Protein AF-A0A6V6ZR05-F1 (afdb_monomer)

Mean predicted aligned error: 8.23 Å

Sequence (113 aa):
MAAANGDANAFAALLERHYDRIFRLAFRLLGRADQAEDLTQDICLALPAKITDGVRFSYAIAGFGQLLRGGAYLGGWTFDDAIRLANTARGEDPFGYRAEAVTLMRLAQSLGR

Radius of gyration: 18.84 Å; Cα contacts (8 Å, |Δi|>4): 72; chains: 1; bounding box: 44×26×50 Å

Solvent-accessible surface area (backbone atoms only — not comparable to full-atom values): 6453 Å² total; per-residue (Å²): 141,81,83,84,69,70,57,62,65,64,49,48,55,52,46,60,72,44,45,67,56,46,32,54,50,35,30,70,75,63,77,35,69,70,64,9,50,56,53,34,52,54,46,67,65,51,49,60,57,55,52,50,21,53,51,44,26,51,50,19,52,55,51,45,59,37,50,79,69,71,36,88,86,46,88,82,69,46,67,67,55,27,46,49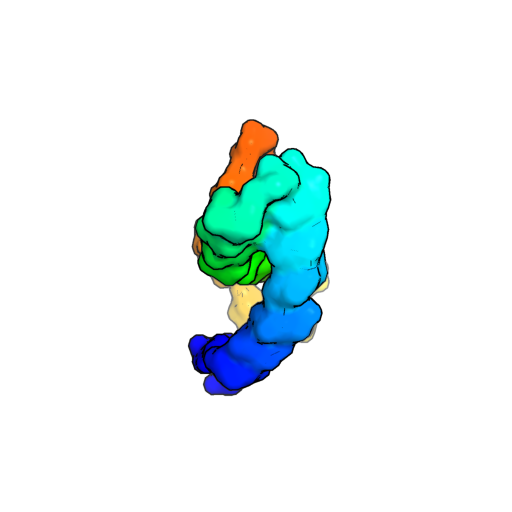,42,29,65,78,17,43,75,88,52,96,82,42,60,56,62,48,51,48,50,51,52,52,53,52,52,64,74,74,109

Foldseek 3Di:
DPPPPPPVVVLVVVLVVCLVVQLVVLCVVPVDNVRSNVVSVVCSVPVVLLVVLVVLLVVLVVQLVCVVVVNPPPPPDDLVNSLVSLVVSVPDDPPCVSVVVSVVSVVVVVVVD

Structure (mmCIF, N/CA/C/O backbone):
data_AF-A0A6V6ZR05-F1
#
_entry.id   AF-A0A6V6ZR05-F1
#
loop_
_atom_site.group_PDB
_atom_site.id
_atom_site.type_symbol
_atom_site.label_atom_id
_atom_site.label_alt_id
_atom_site.label_comp_id
_atom_site.label_asym_id
_atom_site.label_entity_id
_atom_site.label_seq_id
_atom_site.pdbx_PDB_ins_code
_atom_site.Cartn_x
_atom_site.Cartn_y
_atom_site.Cartn_z
_atom_site.occupancy
_atom_site.B_iso_or_equiv
_atom_site.auth_seq_id
_atom_site.auth_comp_id
_atom_site.auth_asym_id
_atom_site.auth_atom_id
_atom_site.pdbx_PDB_model_num
ATOM 1 N N . MET A 1 1 ? -15.320 -14.052 -1.709 1.00 34.12 1 MET A N 1
ATOM 2 C CA . MET A 1 1 ? -13.943 -14.549 -1.481 1.00 34.12 1 MET A CA 1
ATOM 3 C C . MET A 1 1 ? -13.235 -14.817 -2.823 1.00 34.12 1 MET A C 1
ATOM 5 O O . MET A 1 1 ? -12.683 -15.884 -3.019 1.00 34.12 1 MET A O 1
ATOM 9 N N . ALA A 1 2 ? -13.259 -13.858 -3.765 1.00 31.20 2 ALA A N 1
ATOM 10 C CA . ALA A 1 2 ? -12.773 -14.055 -5.146 1.00 31.20 2 ALA A CA 1
ATOM 11 C C . ALA A 1 2 ? -11.586 -13.146 -5.539 1.00 31.20 2 ALA A C 1
ATOM 13 O O . ALA A 1 2 ? -11.139 -13.175 -6.676 1.00 31.20 2 ALA A O 1
ATOM 14 N N . ALA A 1 3 ? -11.044 -12.361 -4.603 1.00 37.06 3 ALA A N 1
ATOM 15 C CA . ALA A 1 3 ? -9.901 -11.473 -4.850 1.00 37.06 3 ALA A CA 1
ATOM 16 C C . ALA A 1 3 ? -8.549 -12.061 -4.391 1.00 37.06 3 ALA A C 1
ATOM 18 O O . ALA A 1 3 ? -7.523 -11.402 -4.508 1.00 37.06 3 ALA A O 1
ATOM 19 N N . ALA A 1 4 ? -8.534 -13.285 -3.849 1.00 42.34 4 ALA A N 1
ATOM 20 C CA . ALA A 1 4 ? -7.337 -13.878 -3.247 1.00 42.34 4 ALA A CA 1
ATOM 21 C C . ALA A 1 4 ? -6.389 -14.555 -4.256 1.00 42.34 4 ALA A C 1
ATOM 23 O O . ALA A 1 4 ? -5.240 -14.800 -3.914 1.00 42.34 4 ALA A O 1
ATOM 24 N N . ASN A 1 5 ? -6.841 -14.832 -5.485 1.00 46.22 5 ASN A N 1
ATOM 25 C CA . ASN A 1 5 ? -6.131 -15.732 -6.402 1.00 46.22 5 ASN A CA 1
ATOM 26 C C . ASN A 1 5 ? -5.404 -15.070 -7.575 1.00 46.22 5 ASN A C 1
ATOM 28 O O . ASN A 1 5 ? -5.020 -15.808 -8.470 1.00 46.22 5 ASN A O 1
ATOM 32 N N . GLY A 1 6 ? -5.206 -13.741 -7.567 1.00 55.88 6 GLY A N 1
ATOM 33 C CA . GLY A 1 6 ? -4.285 -13.038 -8.476 1.00 55.88 6 GLY A CA 1
ATOM 34 C C . GLY A 1 6 ? -4.175 -13.687 -9.855 1.00 55.88 6 GLY A C 1
ATOM 35 O O . GLY A 1 6 ? -3.202 -14.386 -10.106 1.00 55.88 6 GLY A O 1
ATOM 36 N N . ASP A 1 7 ? -5.215 -13.532 -10.678 1.00 67.75 7 ASP A N 1
ATOM 37 C CA . ASP A 1 7 ? -5.385 -14.233 -11.954 1.00 67.75 7 ASP A CA 1
ATOM 38 C C . ASP A 1 7 ? -4.107 -14.152 -12.804 1.00 67.75 7 ASP A C 1
ATOM 40 O O . ASP A 1 7 ? -3.813 -13.132 -13.432 1.00 67.75 7 ASP A O 1
ATOM 44 N N . ALA A 1 8 ? -3.316 -15.228 -12.762 1.00 65.31 8 ALA A N 1
ATOM 45 C CA . ALA A 1 8 ? -1.984 -15.273 -13.348 1.00 65.31 8 ALA A CA 1
ATOM 46 C C . ALA A 1 8 ? -2.037 -15.054 -14.864 1.00 65.31 8 ALA A C 1
ATOM 48 O O . ALA A 1 8 ? -1.113 -14.476 -15.426 1.00 65.31 8 ALA A O 1
ATOM 49 N N . ASN A 1 9 ? -3.147 -15.431 -15.508 1.00 70.50 9 ASN A N 1
ATOM 50 C CA . ASN A 1 9 ? -3.364 -15.221 -16.936 1.00 70.50 9 ASN A CA 1
ATOM 51 C C . ASN A 1 9 ? -3.681 -13.755 -17.247 1.00 70.50 9 ASN A C 1
ATOM 53 O O . ASN A 1 9 ? -3.127 -13.192 -18.189 1.00 70.50 9 ASN A O 1
ATOM 57 N N . ALA A 1 10 ? -4.529 -13.107 -16.442 1.00 72.06 10 ALA A N 1
ATOM 58 C CA . ALA A 1 10 ? -4.804 -11.677 -16.595 1.00 72.06 10 ALA A CA 1
ATOM 59 C C . ALA A 1 10 ? -3.549 -10.832 -16.324 1.00 72.06 10 ALA A C 1
ATOM 61 O O . ALA A 1 10 ? -3.294 -9.836 -17.003 1.00 72.06 10 ALA A O 1
ATOM 62 N N . PHE A 1 11 ? -2.747 -11.252 -15.347 1.00 70.00 11 PHE A N 1
ATOM 63 C CA . PHE A 1 11 ? -1.477 -10.626 -15.024 1.00 70.00 11 PHE A CA 1
ATOM 64 C C . PHE A 1 11 ? -0.422 -10.842 -16.118 1.00 70.00 11 PHE A C 1
ATOM 66 O O . PHE A 1 11 ? 0.216 -9.872 -16.521 1.00 70.00 11 PHE A O 1
ATOM 73 N N . ALA A 1 12 ? -0.294 -12.060 -16.657 1.00 75.06 12 ALA A N 1
ATOM 74 C CA . ALA A 1 12 ? 0.573 -12.360 -17.797 1.00 75.06 12 ALA A CA 1
ATOM 75 C C . ALA A 1 12 ? 0.186 -11.529 -19.028 1.00 75.06 12 ALA A C 1
ATOM 77 O O . ALA A 1 12 ? 1.041 -10.862 -19.599 1.00 75.06 12 ALA A O 1
ATOM 78 N N . ALA A 1 13 ? -1.106 -11.448 -19.360 1.00 79.44 13 ALA A N 1
ATOM 79 C CA . ALA A 1 13 ? -1.591 -10.619 -20.463 1.00 79.44 13 ALA A CA 1
ATOM 80 C C . ALA A 1 13 ? -1.298 -9.120 -20.252 1.00 79.44 13 ALA A C 1
ATOM 82 O O . ALA A 1 13 ? -0.986 -8.390 -21.198 1.00 79.44 13 ALA A O 1
ATOM 83 N N . LEU A 1 14 ? -1.380 -8.633 -19.006 1.00 78.06 14 LEU A N 1
ATOM 84 C CA . LEU A 1 14 ? -0.990 -7.264 -18.674 1.00 78.06 14 LEU A CA 1
ATOM 85 C C . LEU A 1 14 ? 0.522 -7.069 -18.846 1.00 78.06 14 LEU A C 1
ATOM 87 O O . LEU A 1 14 ? 0.932 -6.066 -19.430 1.00 78.06 14 LEU A O 1
ATOM 91 N N . LEU A 1 15 ? 1.335 -8.005 -18.354 1.00 76.06 15 LEU A N 1
ATOM 92 C CA . LEU A 1 15 ? 2.792 -7.976 -18.463 1.00 76.06 15 LEU A CA 1
ATOM 93 C C . LEU A 1 15 ? 3.241 -7.994 -19.921 1.00 76.06 15 LEU A C 1
ATOM 95 O O . LEU A 1 15 ? 3.961 -7.086 -20.320 1.00 76.06 15 LEU A O 1
ATOM 99 N N . GLU A 1 16 ? 2.743 -8.930 -20.729 1.00 81.00 16 GLU A N 1
ATOM 100 C CA . GLU A 1 16 ? 3.020 -9.027 -22.168 1.00 81.00 16 GLU A CA 1
ATOM 101 C C . GLU A 1 16 ? 2.703 -7.713 -22.889 1.00 81.00 16 GLU A C 1
ATOM 103 O O . GLU A 1 16 ? 3.524 -7.191 -23.642 1.00 81.00 16 GLU A O 1
ATOM 108 N N . ARG A 1 17 ? 1.557 -7.086 -22.582 1.00 83.75 17 ARG A N 1
ATOM 109 C CA . ARG A 1 17 ? 1.170 -5.804 -23.196 1.00 83.75 17 ARG A CA 1
ATOM 110 C C . ARG A 1 17 ? 2.136 -4.657 -22.879 1.00 83.75 17 ARG A C 1
ATOM 112 O O . ARG A 1 17 ? 2.217 -3.692 -23.646 1.00 83.75 17 ARG A O 1
ATOM 119 N N . HIS A 1 18 ? 2.810 -4.705 -21.731 1.00 85.44 18 HIS A N 1
ATOM 120 C CA . HIS A 1 18 ? 3.730 -3.652 -21.294 1.00 85.44 18 HIS A CA 1
ATOM 121 C C . HIS A 1 18 ? 5.201 -4.001 -21.546 1.00 85.44 18 HIS A C 1
ATOM 123 O O . HIS A 1 18 ? 6.002 -3.073 -21.667 1.00 85.44 18 HIS A O 1
ATOM 129 N N . TYR A 1 19 ? 5.535 -5.282 -21.716 1.00 87.81 19 TYR A N 1
ATOM 130 C CA . TYR A 1 19 ? 6.888 -5.784 -21.941 1.00 87.81 19 TYR A CA 1
ATOM 131 C C . TYR A 1 19 ? 7.557 -5.074 -23.123 1.00 87.81 19 TYR A C 1
ATOM 133 O O . TYR A 1 19 ? 8.576 -4.412 -22.948 1.00 87.81 19 TYR A O 1
ATOM 141 N N . ASP A 1 20 ? 6.909 -5.048 -24.292 1.00 87.25 20 ASP A N 1
ATOM 142 C CA . ASP A 1 20 ? 7.441 -4.396 -25.501 1.00 87.25 20 ASP A CA 1
ATOM 143 C C . ASP A 1 20 ? 7.695 -2.893 -25.340 1.00 87.25 20 ASP A C 1
ATOM 145 O O . ASP A 1 20 ? 8.510 -2.294 -26.051 1.00 87.25 20 ASP A O 1
ATOM 149 N N . ARG A 1 21 ? 6.938 -2.222 -24.467 1.00 89.88 21 ARG A N 1
ATOM 150 C CA . ARG A 1 21 ? 7.126 -0.789 -24.203 1.00 89.88 21 ARG A CA 1
ATOM 151 C C . ARG A 1 21 ? 8.291 -0.565 -23.249 1.00 89.88 21 ARG A C 1
ATOM 153 O O . ARG A 1 21 ? 9.064 0.364 -23.477 1.00 89.88 21 ARG A O 1
ATOM 160 N N . ILE A 1 22 ? 8.416 -1.412 -22.228 1.00 89.62 22 ILE A N 1
ATOM 161 C CA . ILE A 1 22 ? 9.517 -1.372 -21.264 1.00 89.62 22 ILE A CA 1
ATOM 162 C C . ILE A 1 22 ? 10.828 -1.715 -21.976 1.00 89.62 22 ILE A C 1
ATOM 164 O O . ILE A 1 22 ? 11.761 -0.922 -21.900 1.00 89.62 22 ILE A O 1
ATOM 168 N N . PHE A 1 23 ? 10.856 -2.780 -22.779 1.00 89.75 23 PHE A N 1
ATOM 169 C CA . PHE A 1 23 ? 12.021 -3.164 -23.574 1.00 89.75 23 PHE A CA 1
ATOM 170 C C . PHE A 1 23 ? 12.466 -2.060 -24.528 1.00 89.75 23 PHE A C 1
ATOM 172 O O . PHE A 1 23 ? 13.634 -1.684 -24.544 1.00 89.75 23 PHE A O 1
ATOM 179 N N . ARG A 1 24 ? 11.543 -1.451 -25.286 1.00 91.56 2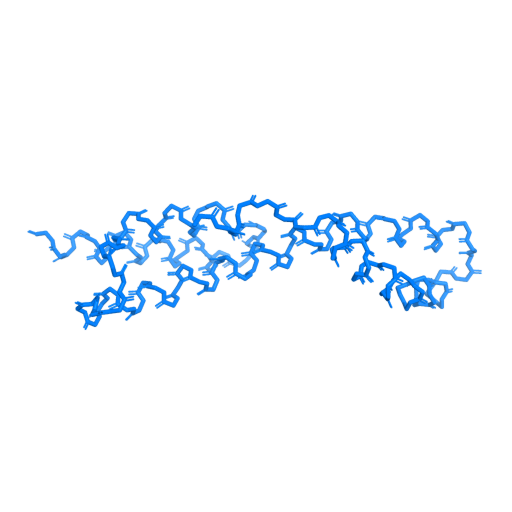4 ARG A N 1
ATOM 180 C CA . ARG A 1 24 ? 11.897 -0.332 -26.178 1.00 91.56 24 ARG A CA 1
ATOM 181 C C . ARG A 1 24 ? 12.450 0.877 -25.429 1.00 91.56 24 ARG A C 1
ATOM 183 O O . ARG A 1 24 ? 13.296 1.587 -25.971 1.00 91.56 24 ARG A O 1
ATOM 190 N N . LEU A 1 25 ? 11.966 1.141 -24.217 1.00 91.62 25 LEU A N 1
ATOM 191 C CA . LEU A 1 25 ? 12.504 2.201 -23.371 1.00 91.62 25 LEU A CA 1
ATOM 192 C C . LEU A 1 25 ? 13.902 1.838 -22.854 1.00 91.62 25 LEU A C 1
ATOM 194 O O . LEU A 1 25 ? 14.813 2.649 -22.993 1.00 91.62 25 LEU A O 1
ATOM 198 N N . ALA A 1 26 ? 14.082 0.626 -22.328 1.00 90.62 26 ALA A N 1
ATOM 199 C CA . ALA A 1 26 ? 15.364 0.116 -21.847 1.00 90.62 26 ALA A CA 1
ATOM 200 C C . ALA A 1 26 ? 16.417 0.100 -22.966 1.00 90.62 26 ALA A C 1
ATOM 202 O O . ALA A 1 26 ? 17.522 0.605 -22.785 1.00 90.62 26 ALA A O 1
ATOM 203 N N . PHE A 1 27 ? 16.046 -0.357 -24.163 1.00 92.56 27 PHE A N 1
ATOM 204 C CA . PHE A 1 27 ? 16.911 -0.364 -25.341 1.00 92.56 27 PHE A CA 1
ATOM 205 C C . PHE A 1 27 ? 17.310 1.046 -25.775 1.00 92.56 27 PHE A C 1
ATOM 207 O O . PHE A 1 27 ? 18.471 1.285 -26.098 1.00 92.56 27 PHE A O 1
ATOM 214 N N . ARG A 1 28 ? 16.382 2.012 -25.721 1.00 94.38 28 ARG A N 1
ATOM 215 C CA . ARG A 1 28 ? 16.697 3.421 -26.003 1.00 94.38 28 ARG A CA 1
ATOM 216 C C . ARG A 1 28 ? 17.698 4.005 -25.002 1.00 94.38 28 ARG A C 1
ATOM 218 O O . ARG A 1 28 ? 18.487 4.860 -25.387 1.00 94.38 28 ARG A O 1
ATOM 225 N N . LEU A 1 29 ? 17.644 3.583 -23.739 1.00 91.44 29 LEU A N 1
ATOM 226 C CA . LEU A 1 29 ? 18.517 4.089 -22.678 1.00 91.44 29 LEU A CA 1
ATOM 227 C C . LEU A 1 29 ? 19.903 3.429 -22.681 1.00 91.44 29 LEU A C 1
ATOM 229 O O . LEU A 1 29 ? 20.889 4.105 -22.408 1.00 91.44 29 LEU A O 1
ATOM 233 N N . LEU A 1 30 ? 19.977 2.130 -22.980 1.00 91.75 30 LEU A N 1
ATOM 234 C CA . LEU A 1 30 ? 21.199 1.330 -22.837 1.00 91.75 30 LEU A CA 1
ATOM 235 C C . LEU A 1 30 ? 21.940 1.102 -24.162 1.00 91.75 30 LEU A C 1
ATOM 237 O O . LEU A 1 30 ? 23.141 0.849 -24.156 1.00 91.75 30 LEU A O 1
ATOM 241 N N . GLY A 1 31 ? 21.244 1.158 -25.303 1.00 88.69 31 GLY A N 1
ATOM 242 C CA . GLY A 1 31 ? 21.821 0.942 -26.639 1.00 88.69 31 GLY A CA 1
ATOM 243 C C . GLY A 1 31 ? 22.309 -0.488 -26.916 1.00 88.69 31 GLY A C 1
ATOM 244 O O . GLY A 1 31 ? 22.831 -0.760 -27.995 1.00 88.69 31 GLY A O 1
ATOM 245 N N . ARG A 1 32 ? 22.138 -1.403 -25.956 1.00 93.06 32 ARG A N 1
ATOM 246 C CA . ARG A 1 32 ? 22.572 -2.803 -25.985 1.00 93.06 32 ARG A CA 1
ATOM 247 C C . ARG A 1 32 ? 21.384 -3.721 -25.722 1.00 93.06 32 ARG A C 1
ATOM 249 O O . ARG A 1 32 ? 20.667 -3.527 -24.744 1.00 93.06 32 ARG A O 1
ATOM 256 N N . ALA A 1 33 ? 21.168 -4.694 -26.606 1.00 88.75 33 ALA A N 1
ATOM 257 C CA . ALA A 1 33 ? 20.000 -5.573 -26.545 1.00 88.75 33 ALA A CA 1
ATOM 258 C C . ALA A 1 33 ? 20.022 -6.491 -25.313 1.00 88.75 33 ALA A C 1
ATOM 260 O O . ALA A 1 33 ? 19.008 -6.597 -24.634 1.00 88.75 33 ALA A O 1
ATOM 261 N N . ASP A 1 34 ? 21.187 -7.056 -24.987 1.00 91.69 34 ASP A N 1
ATOM 262 C CA . ASP A 1 34 ? 21.406 -7.916 -23.819 1.00 91.69 34 ASP A CA 1
ATOM 263 C C . ASP A 1 34 ? 21.070 -7.189 -22.508 1.00 91.69 34 ASP A C 1
ATOM 265 O O . ASP A 1 34 ? 20.266 -7.660 -21.712 1.00 91.69 34 ASP A O 1
ATOM 269 N N . GLN A 1 35 ? 21.590 -5.972 -22.326 1.00 89.12 35 GLN A N 1
ATOM 270 C CA . GLN A 1 35 ? 21.331 -5.198 -21.107 1.00 89.12 35 GLN A CA 1
ATOM 271 C C . GLN A 1 35 ? 19.882 -4.698 -21.007 1.00 89.12 35 GLN A C 1
ATOM 273 O O . GLN A 1 35 ? 19.344 -4.550 -19.909 1.00 89.12 35 GLN A O 1
ATOM 278 N N . ALA A 1 36 ? 19.248 -4.394 -22.143 1.00 90.75 36 ALA A N 1
ATOM 279 C CA . ALA A 1 36 ? 17.854 -3.966 -22.177 1.00 90.75 36 ALA A CA 1
ATOM 280 C C . ALA A 1 36 ? 16.889 -5.097 -21.818 1.00 90.75 36 ALA A C 1
ATOM 282 O O . ALA A 1 36 ? 15.862 -4.838 -21.187 1.00 90.75 36 ALA A O 1
ATOM 283 N N . GLU A 1 37 ? 17.213 -6.328 -22.209 1.00 90.38 37 GLU A N 1
ATOM 284 C CA . GLU A 1 37 ? 16.434 -7.511 -21.866 1.00 90.38 37 GLU A CA 1
ATOM 285 C C . GLU A 1 37 ? 16.505 -7.800 -20.364 1.00 90.38 37 GLU A C 1
ATOM 287 O O . GLU A 1 37 ? 15.454 -7.849 -19.722 1.00 90.38 37 GLU A O 1
ATOM 292 N N . ASP A 1 38 ? 17.713 -7.849 -19.793 1.00 91.88 38 ASP A N 1
ATOM 293 C CA . ASP A 1 38 ? 17.924 -8.050 -18.352 1.00 91.88 38 ASP A CA 1
ATOM 294 C C . ASP A 1 38 ? 17.160 -7.003 -17.523 1.00 91.88 38 ASP A C 1
ATOM 296 O O . ASP A 1 38 ? 16.358 -7.340 -16.649 1.00 91.88 38 ASP A O 1
ATOM 300 N N . LEU A 1 39 ? 17.309 -5.715 -17.861 1.00 90.00 39 LEU A N 1
ATOM 301 C CA . LEU A 1 39 ? 16.608 -4.637 -17.159 1.00 90.00 39 LEU A CA 1
ATOM 302 C C . LEU A 1 39 ? 15.080 -4.747 -17.2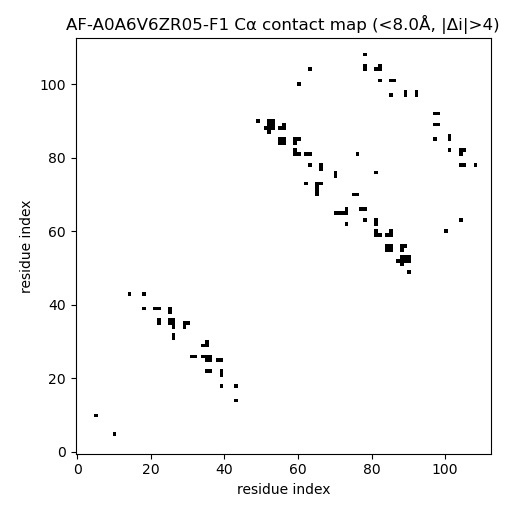91 1.00 90.00 39 LEU A C 1
ATOM 304 O O . LEU A 1 39 ? 14.344 -4.432 -16.355 1.00 90.00 39 LEU A O 1
ATOM 308 N N . THR A 1 40 ? 14.579 -5.167 -18.454 1.00 90.31 40 THR A N 1
ATOM 309 C CA . THR A 1 40 ? 13.135 -5.336 -18.665 1.00 90.31 40 THR A CA 1
ATOM 310 C C . THR A 1 40 ? 12.584 -6.441 -17.776 1.00 90.31 40 THR A C 1
ATOM 312 O O . THR A 1 40 ? 11.531 -6.253 -17.166 1.00 90.31 40 THR A O 1
ATOM 315 N N . GLN A 1 41 ? 13.300 -7.560 -17.659 1.00 89.06 41 GLN A N 1
ATOM 316 C CA . GLN A 1 41 ? 12.912 -8.661 -16.782 1.00 89.06 41 GLN A CA 1
ATOM 317 C C . GLN A 1 41 ? 12.883 -8.216 -15.314 1.00 89.06 41 GLN A C 1
ATOM 319 O O . GLN A 1 41 ? 11.862 -8.403 -14.651 1.00 89.06 41 GLN A O 1
ATOM 324 N N . ASP A 1 42 ? 13.924 -7.528 -14.839 1.00 90.31 42 ASP A N 1
ATOM 325 C CA . ASP A 1 42 ? 13.980 -6.996 -13.471 1.00 90.31 42 ASP A CA 1
ATOM 326 C C . ASP A 1 42 ? 12.811 -6.049 -13.164 1.00 90.31 42 ASP A C 1
ATOM 328 O O . ASP A 1 42 ? 12.147 -6.159 -12.126 1.00 90.31 42 ASP A O 1
ATOM 332 N N . ILE A 1 43 ? 12.503 -5.136 -14.091 1.00 87.69 43 ILE A N 1
ATOM 333 C CA . ILE A 1 43 ? 11.361 -4.223 -13.960 1.00 87.69 43 ILE A CA 1
ATOM 334 C C . ILE A 1 43 ? 10.048 -5.012 -13.916 1.00 87.69 43 ILE A C 1
ATOM 336 O O . ILE A 1 43 ? 9.205 -4.746 -13.058 1.00 87.69 43 ILE A O 1
ATOM 340 N N . CYS A 1 44 ? 9.861 -5.984 -14.809 1.00 85.62 44 CYS A N 1
ATOM 341 C CA . CYS A 1 44 ? 8.664 -6.819 -14.862 1.00 85.62 44 CYS A CA 1
ATOM 342 C C . CYS A 1 44 ? 8.467 -7.664 -13.594 1.00 85.62 44 CYS A C 1
ATOM 344 O O . CYS A 1 44 ? 7.323 -7.914 -13.218 1.00 85.62 44 CYS A O 1
ATOM 346 N N . LEU A 1 45 ? 9.546 -8.050 -12.908 1.00 85.62 45 LEU A N 1
ATOM 347 C CA . LEU A 1 45 ? 9.493 -8.773 -11.635 1.00 85.62 45 LEU A CA 1
ATOM 348 C C . LEU A 1 45 ? 9.171 -7.850 -10.448 1.00 85.62 45 LEU A C 1
ATOM 350 O O . LEU A 1 45 ? 8.354 -8.199 -9.595 1.00 85.62 45 LEU A O 1
ATOM 354 N N . ALA A 1 46 ? 9.779 -6.663 -10.383 1.00 84.94 46 ALA A N 1
ATOM 355 C CA . ALA A 1 46 ? 9.682 -5.786 -9.212 1.00 84.94 46 ALA A CA 1
ATOM 356 C C . ALA A 1 46 ? 8.479 -4.824 -9.237 1.00 84.94 46 ALA A C 1
ATOM 358 O O . ALA A 1 46 ? 7.874 -4.530 -8.199 1.00 84.94 46 ALA A O 1
ATOM 359 N N . LEU A 1 47 ? 8.126 -4.300 -10.414 1.00 82.88 47 LEU A N 1
ATOM 360 C CA . LEU A 1 47 ? 7.095 -3.270 -10.572 1.00 82.88 47 LEU A CA 1
ATOM 361 C C . LEU A 1 47 ? 5.692 -3.708 -10.096 1.00 82.88 47 LEU A C 1
ATOM 363 O O . LEU A 1 47 ? 5.030 -2.917 -9.420 1.00 82.88 47 LEU A O 1
ATOM 367 N N . PRO A 1 48 ? 5.222 -4.938 -10.374 1.00 82.12 48 PRO A N 1
ATOM 368 C CA . PRO A 1 48 ? 3.910 -5.414 -9.936 1.00 82.12 48 PRO A CA 1
ATOM 369 C C . PRO A 1 48 ? 3.706 -5.373 -8.424 1.00 82.12 48 PRO A C 1
ATOM 371 O O . PRO A 1 48 ? 2.668 -4.902 -7.950 1.00 82.12 48 PRO A O 1
ATOM 374 N N . ALA A 1 49 ? 4.706 -5.829 -7.666 1.00 82.19 49 ALA A N 1
ATOM 375 C CA . ALA A 1 49 ? 4.673 -5.803 -6.210 1.00 82.19 49 ALA A CA 1
ATOM 376 C C . ALA A 1 49 ? 4.610 -4.355 -5.704 1.00 82.19 49 ALA A C 1
ATOM 378 O O . ALA A 1 49 ? 3.714 -4.013 -4.936 1.00 82.19 49 ALA A O 1
ATOM 379 N N . LYS A 1 50 ? 5.468 -3.470 -6.237 1.00 83.19 50 LYS A N 1
ATOM 380 C CA . LYS A 1 50 ? 5.487 -2.041 -5.874 1.00 83.19 50 LYS A CA 1
ATOM 381 C C . LYS A 1 50 ? 4.148 -1.341 -6.146 1.00 83.19 50 LYS A C 1
ATOM 383 O O . LYS A 1 50 ? 3.666 -0.585 -5.301 1.00 83.19 50 LYS A O 1
ATOM 388 N N . ILE A 1 51 ? 3.521 -1.598 -7.297 1.00 84.12 51 ILE A N 1
ATOM 389 C CA . ILE A 1 51 ? 2.195 -1.045 -7.625 1.00 84.12 51 ILE A CA 1
ATOM 390 C C . ILE A 1 51 ? 1.138 -1.592 -6.660 1.00 84.12 51 ILE A C 1
ATOM 392 O O . ILE A 1 51 ? 0.328 -0.829 -6.131 1.00 84.12 51 ILE A O 1
ATOM 396 N N . THR A 1 52 ? 1.158 -2.901 -6.407 1.00 86.56 52 THR A N 1
ATOM 397 C CA . THR A 1 52 ? 0.182 -3.567 -5.536 1.00 86.56 52 THR A CA 1
ATOM 398 C C . THR A 1 52 ? 0.266 -3.050 -4.101 1.00 86.56 52 THR A C 1
ATOM 400 O O . THR A 1 52 ? -0.770 -2.763 -3.502 1.00 86.56 52 THR A O 1
ATOM 403 N N . ASP A 1 53 ? 1.469 -2.852 -3.565 1.00 88.62 53 ASP A N 1
ATOM 404 C CA . ASP A 1 53 ? 1.680 -2.258 -2.241 1.00 88.62 53 ASP A CA 1
ATOM 405 C C . ASP A 1 53 ? 1.157 -0.820 -2.185 1.00 88.62 53 ASP A C 1
ATOM 407 O O . ASP A 1 53 ? 0.456 -0.434 -1.248 1.00 88.62 53 ASP A O 1
ATOM 411 N N . GLY A 1 54 ? 1.421 -0.021 -3.223 1.00 88.31 54 GLY A N 1
ATOM 412 C CA . GLY A 1 54 ? 0.862 1.323 -3.353 1.00 88.31 54 GLY A CA 1
ATOM 413 C C . GLY A 1 54 ? -0.664 1.328 -3.266 1.00 88.31 54 GLY A C 1
ATOM 414 O O . GLY A 1 54 ? -1.235 2.025 -2.427 1.00 88.31 54 GLY A O 1
ATOM 415 N N . VAL A 1 55 ? -1.308 0.491 -4.078 1.00 89.75 55 VAL A N 1
ATOM 416 C CA . VAL A 1 55 ? -2.767 0.355 -4.134 1.00 89.75 55 VAL A CA 1
ATOM 417 C C . VAL A 1 55 ? -3.331 -0.129 -2.798 1.00 89.75 55 VAL A C 1
ATOM 419 O O . VAL A 1 55 ? -4.245 0.492 -2.254 1.00 89.75 55 VAL A O 1
ATOM 422 N N . ARG A 1 56 ? -2.779 -1.202 -2.223 1.00 92.12 56 ARG A N 1
ATOM 423 C CA . ARG A 1 56 ? -3.230 -1.761 -0.937 1.00 92.12 56 ARG A CA 1
ATOM 424 C C . ARG A 1 56 ? -3.100 -0.755 0.203 1.00 92.12 56 ARG A C 1
ATOM 426 O O . ARG A 1 56 ? -3.982 -0.688 1.057 1.00 92.12 56 ARG A O 1
ATOM 433 N N . PHE A 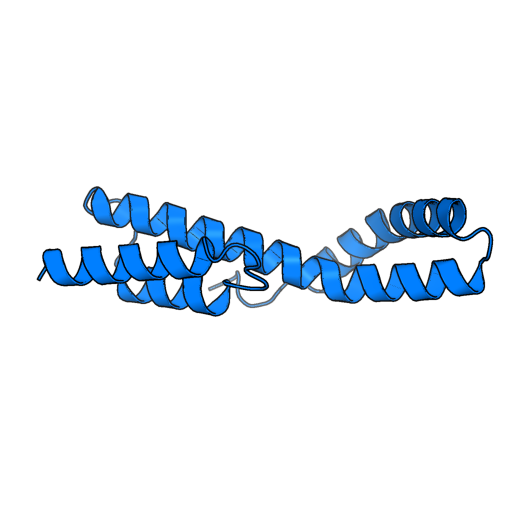1 57 ? -2.049 0.059 0.196 1.00 94.25 57 PHE A N 1
ATOM 434 C CA . PHE A 1 57 ? -1.888 1.131 1.170 1.00 94.25 57 PHE A CA 1
ATOM 435 C C . PHE A 1 57 ? -2.943 2.228 0.993 1.00 94.25 57 PHE A C 1
ATOM 437 O O . PHE A 1 57 ? -3.558 2.648 1.971 1.00 94.25 57 PHE A O 1
ATOM 444 N N . SER A 1 58 ? -3.233 2.646 -0.244 1.00 94.00 58 SER A N 1
ATOM 445 C CA . SER A 1 58 ? -4.325 3.590 -0.521 1.00 94.00 58 SER A CA 1
ATOM 446 C C . SER A 1 58 ? -5.683 3.057 -0.054 1.00 94.00 58 SER A C 1
ATOM 448 O O . SER A 1 58 ? -6.457 3.815 0.529 1.00 94.00 58 SER A O 1
ATOM 450 N N . TYR A 1 59 ? -5.955 1.758 -0.225 1.00 93.19 59 TYR A N 1
ATOM 451 C CA . TYR A 1 59 ? -7.147 1.115 0.339 1.00 93.19 59 TYR A CA 1
ATOM 452 C C . TYR A 1 59 ? -7.186 1.206 1.869 1.00 93.19 59 TYR A C 1
ATOM 454 O O . TYR A 1 59 ? -8.236 1.522 2.429 1.00 93.19 59 TYR A O 1
ATOM 462 N N . ALA A 1 60 ? -6.053 0.993 2.547 1.00 95.06 60 ALA A N 1
ATOM 463 C CA . ALA A 1 60 ? -5.971 1.136 3.999 1.00 95.06 60 ALA A CA 1
ATOM 464 C C . ALA A 1 60 ? -6.315 2.565 4.462 1.00 95.06 60 ALA A C 1
ATOM 466 O O . ALA A 1 60 ? -7.097 2.740 5.395 1.00 95.06 60 ALA A O 1
ATOM 467 N N . ILE A 1 61 ? -5.794 3.585 3.770 1.00 95.31 61 ILE A N 1
ATOM 468 C CA . ILE A 1 61 ? -6.077 5.003 4.050 1.00 95.31 61 ILE A CA 1
ATOM 469 C C . ILE A 1 61 ? -7.549 5.341 3.796 1.00 95.31 61 ILE A C 1
ATOM 471 O O . ILE A 1 61 ? -8.196 5.975 4.631 1.00 95.31 61 ILE A O 1
ATOM 475 N N . ALA A 1 62 ? -8.095 4.906 2.659 1.00 93.81 62 ALA A N 1
ATOM 476 C CA . ALA A 1 62 ? -9.485 5.162 2.303 1.00 93.81 62 ALA A CA 1
ATOM 477 C C . ALA A 1 62 ? -10.444 4.550 3.329 1.00 93.81 62 ALA A C 1
ATOM 479 O O . ALA A 1 62 ? -11.368 5.219 3.800 1.00 93.81 62 ALA A O 1
ATOM 480 N N . GLY A 1 63 ? -10.193 3.301 3.720 1.00 92.06 63 GLY A N 1
ATOM 481 C CA . GLY A 1 63 ? -10.983 2.641 4.741 1.00 92.06 63 GLY A CA 1
ATOM 482 C C . GLY A 1 63 ? -10.811 3.284 6.124 1.00 92.06 63 GLY A C 1
ATOM 483 O O . GLY A 1 63 ? -11.795 3.451 6.837 1.00 92.06 63 GLY A O 1
ATOM 484 N N . PHE A 1 64 ? -9.602 3.713 6.503 1.00 94.31 64 PHE A N 1
ATOM 485 C CA . PHE A 1 64 ? -9.388 4.475 7.739 1.00 94.31 64 PHE A CA 1
ATOM 486 C C . PHE A 1 64 ? -10.232 5.757 7.763 1.00 94.31 64 PHE A C 1
ATOM 488 O O . PHE A 1 64 ? -10.931 6.028 8.737 1.00 94.31 64 PHE A O 1
ATOM 495 N N . GLY A 1 65 ? -10.273 6.499 6.654 1.00 93.00 65 GLY A N 1
ATOM 496 C CA . GLY A 1 65 ? -11.145 7.667 6.520 1.00 93.00 65 GLY A C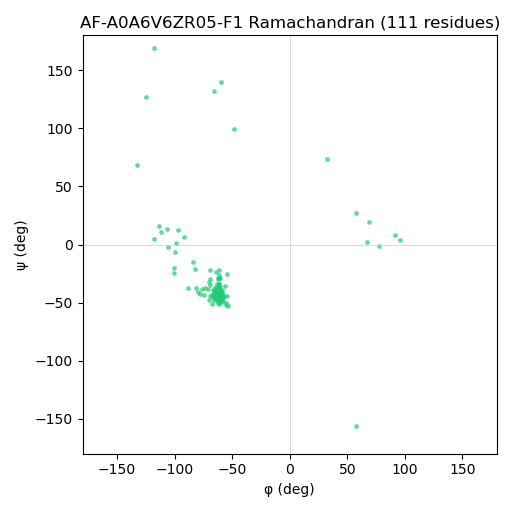A 1
ATOM 497 C C . GLY A 1 65 ? -12.645 7.339 6.564 1.00 93.00 65 GLY A C 1
ATOM 498 O O . GLY A 1 65 ? -13.454 8.209 6.884 1.00 93.00 65 GLY A O 1
ATOM 499 N N . GLN A 1 66 ? -13.049 6.110 6.236 1.00 92.75 66 GLN A N 1
ATOM 500 C CA . GLN A 1 66 ? -14.423 5.638 6.444 1.00 92.75 66 GLN A CA 1
ATOM 501 C C . GLN A 1 66 ? -14.689 5.301 7.919 1.00 92.75 66 GLN A C 1
ATOM 503 O O . GLN A 1 66 ? -15.755 5.647 8.426 1.00 92.75 66 GLN A O 1
ATOM 508 N N . LEU A 1 67 ? -13.722 4.709 8.630 1.00 91.44 67 LEU A N 1
ATOM 509 C CA . LEU A 1 67 ? -13.830 4.420 10.068 1.00 91.44 67 LEU A CA 1
ATOM 510 C C . LEU A 1 67 ? -14.020 5.694 10.890 1.00 91.44 67 LEU A C 1
ATOM 512 O O . LEU A 1 67 ? -14.922 5.759 11.718 1.00 91.44 67 LEU A O 1
ATOM 516 N N . LEU A 1 68 ? -13.248 6.741 10.589 1.00 90.75 68 LEU A N 1
ATOM 517 C CA . LEU A 1 68 ? -13.392 8.051 11.234 1.00 90.75 68 LEU A CA 1
ATOM 518 C C . LEU A 1 68 ? -14.769 8.698 11.008 1.00 90.75 68 LEU A C 1
ATOM 520 O O . LEU A 1 68 ? -15.182 9.553 11.783 1.00 90.75 68 LEU A O 1
ATOM 524 N N . ARG A 1 69 ? -15.489 8.296 9.953 1.00 88.38 69 ARG A N 1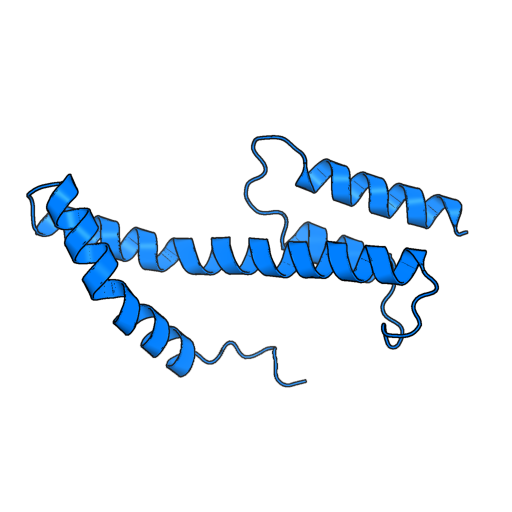
ATOM 525 C CA . ARG A 1 69 ? -16.833 8.791 9.609 1.00 88.38 69 ARG A CA 1
ATOM 526 C C . ARG A 1 69 ? -17.967 7.882 10.099 1.00 88.38 69 ARG A C 1
ATOM 528 O O . ARG A 1 69 ? -19.103 8.053 9.671 1.00 88.38 69 ARG A O 1
ATOM 535 N N . GLY A 1 70 ? -17.677 6.917 10.972 1.00 81.75 70 GLY A N 1
ATOM 536 C CA . GLY A 1 70 ? -18.682 6.012 11.543 1.00 81.75 70 GLY A CA 1
ATOM 537 C C . GLY A 1 70 ? -18.902 4.713 10.761 1.00 81.75 70 GLY A C 1
ATOM 538 O O . GLY A 1 70 ? -19.811 3.958 11.086 1.00 81.75 70 GLY A O 1
ATOM 539 N N . GLY A 1 71 ? -18.082 4.420 9.744 1.00 77.31 71 GLY A N 1
ATOM 540 C CA . GLY A 1 71 ? -17.932 3.069 9.187 1.00 77.31 71 GLY A CA 1
ATOM 541 C C . GLY A 1 71 ? -19.128 2.478 8.427 1.00 77.31 71 GLY A C 1
ATOM 542 O O . GLY A 1 71 ? -19.162 1.267 8.218 1.00 77.31 71 GLY A O 1
ATOM 543 N N . ALA A 1 72 ? -20.073 3.302 7.962 1.00 68.50 72 ALA A N 1
ATOM 544 C CA . ALA A 1 72 ? -21.335 2.859 7.349 1.00 68.50 72 ALA A CA 1
ATOM 545 C C . ALA A 1 72 ? -21.191 1.874 6.164 1.00 68.50 72 ALA A C 1
ATOM 547 O O . ALA A 1 72 ? -22.096 1.085 5.910 1.00 68.50 72 ALA A O 1
ATOM 548 N N . TYR A 1 73 ? -20.055 1.887 5.458 1.00 72.38 73 TYR A N 1
ATOM 549 C CA . TYR A 1 73 ? -19.814 1.073 4.255 1.00 72.38 73 TYR A CA 1
ATOM 550 C C . TYR A 1 73 ? -18.761 -0.027 4.440 1.00 72.38 73 TYR A C 1
ATOM 552 O O . TYR A 1 73 ? -18.298 -0.611 3.463 1.00 72.38 73 TYR A O 1
ATOM 560 N N . LEU A 1 74 ? -18.343 -0.294 5.678 1.00 79.19 74 LEU A N 1
ATOM 561 C CA . LEU A 1 74 ? -17.180 -1.139 5.954 1.00 79.19 74 LEU A CA 1
ATOM 562 C C . LEU A 1 74 ? -17.512 -2.584 6.341 1.00 79.19 74 LEU A C 1
ATOM 564 O O . LEU A 1 74 ? -16.600 -3.394 6.464 1.00 79.19 74 LEU A O 1
ATOM 568 N N . GLY A 1 75 ? -18.787 -2.933 6.532 1.00 81.75 75 GLY A N 1
ATOM 569 C CA . GLY A 1 75 ? -19.204 -4.323 6.764 1.00 81.75 75 GLY A CA 1
ATOM 570 C C . GLY A 1 75 ? -18.544 -5.005 7.973 1.00 81.75 75 GLY A C 1
ATOM 571 O O . GLY A 1 75 ? -18.373 -6.219 7.959 1.00 81.75 75 GLY A O 1
ATOM 572 N N . GLY A 1 76 ? -18.140 -4.236 8.991 1.00 82.62 76 GLY A N 1
ATOM 573 C CA . GLY A 1 76 ? -17.434 -4.742 10.176 1.00 82.62 76 GLY A CA 1
ATOM 574 C C . GLY A 1 76 ? -15.906 -4.645 10.121 1.00 82.62 76 GLY A C 1
ATOM 575 O O . GLY A 1 76 ? -15.248 -5.089 11.056 1.00 82.62 76 GLY A O 1
ATOM 576 N N . TRP A 1 77 ? -15.330 -4.058 9.068 1.00 90.31 77 TRP A N 1
ATOM 577 C CA . TRP A 1 77 ? -13.899 -3.742 9.021 1.00 90.31 77 TRP A CA 1
ATOM 578 C C . TRP A 1 77 ? -13.517 -2.784 10.156 1.00 90.31 77 TRP A C 1
ATOM 580 O O . TRP A 1 77 ? -14.271 -1.858 10.458 1.00 90.31 77 TRP A O 1
ATOM 590 N N . THR A 1 78 ? -12.360 -3.001 10.783 1.00 92.19 78 THR A N 1
ATOM 591 C CA . THR A 1 78 ? -11.941 -2.301 12.012 1.00 92.19 78 THR A CA 1
ATOM 592 C C . THR A 1 78 ? -10.661 -1.480 11.826 1.00 92.19 78 THR A C 1
ATOM 594 O O . THR A 1 78 ? -9.945 -1.627 10.832 1.00 92.19 78 THR A O 1
ATOM 597 N N . PHE A 1 79 ? -10.320 -0.638 12.814 1.00 93.06 79 PHE A N 1
ATOM 598 C CA . PHE A 1 79 ? -9.019 0.049 12.846 1.00 93.06 79 PHE A CA 1
ATOM 599 C C . PHE A 1 79 ? -7.845 -0.940 12.801 1.00 93.06 79 PHE A C 1
ATOM 601 O O . PHE A 1 79 ? -6.852 -0.664 12.130 1.00 93.06 79 PHE A O 1
ATOM 608 N N . ASP A 1 80 ? -7.968 -2.111 13.436 1.00 95.50 80 ASP A N 1
ATOM 609 C CA . ASP A 1 80 ? -6.933 -3.149 13.390 1.00 95.50 80 ASP A CA 1
ATOM 610 C C . ASP A 1 80 ? -6.736 -3.702 11.976 1.00 95.50 80 ASP A C 1
ATOM 612 O O . ASP A 1 80 ? -5.605 -3.971 11.571 1.00 95.50 80 ASP A O 1
ATOM 616 N N . ASP A 1 81 ? -7.808 -3.844 11.196 1.00 94.31 81 ASP A N 1
ATOM 617 C CA . ASP A 1 81 ? -7.706 -4.311 9.813 1.00 94.31 81 ASP A CA 1
ATOM 618 C C . ASP A 1 81 ? -7.064 -3.258 8.902 1.00 94.31 81 ASP A C 1
ATOM 620 O O . ASP A 1 81 ? -6.229 -3.605 8.062 1.00 94.31 81 ASP A O 1
ATOM 624 N N . ALA A 1 82 ? -7.377 -1.974 9.111 1.00 94.25 82 ALA A N 1
ATOM 625 C CA . ALA A 1 82 ? -6.729 -0.864 8.412 1.00 94.25 82 ALA A CA 1
ATOM 626 C C . ALA A 1 82 ? -5.223 -0.811 8.712 1.00 94.25 82 ALA A C 1
ATOM 628 O O . ALA A 1 82 ? -4.4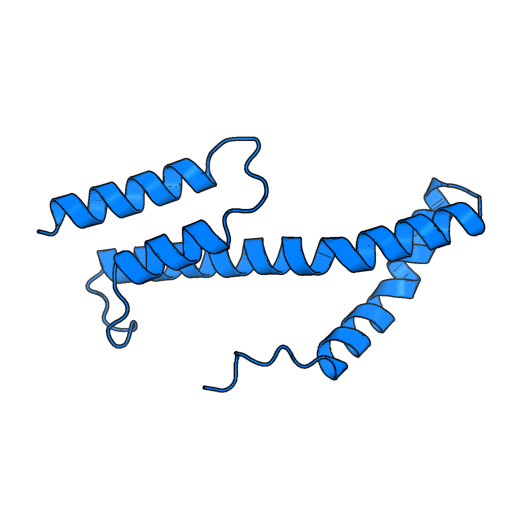02 -0.782 7.792 1.00 94.25 82 ALA A O 1
ATOM 629 N N . ILE A 1 83 ? -4.852 -0.878 9.995 1.00 96.31 83 ILE A N 1
ATOM 630 C CA . ILE A 1 83 ? -3.456 -0.884 10.453 1.00 96.31 83 ILE A CA 1
ATOM 631 C C . ILE A 1 83 ? -2.716 -2.103 9.899 1.00 96.31 83 ILE 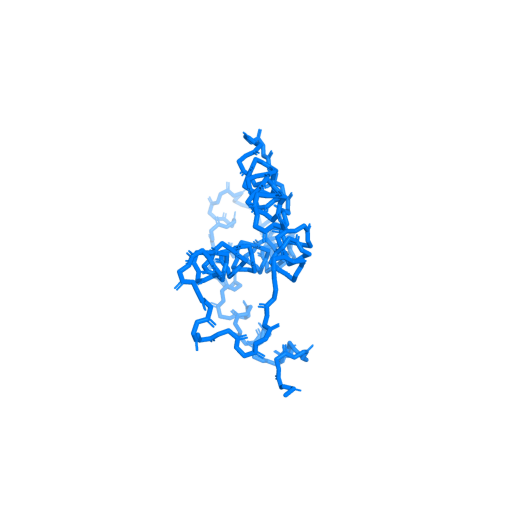A C 1
ATOM 633 O O . ILE A 1 83 ? -1.578 -1.983 9.438 1.00 96.31 83 ILE A O 1
ATOM 637 N N . ARG A 1 84 ? -3.338 -3.287 9.925 1.00 96.50 84 ARG A N 1
ATOM 638 C CA . ARG A 1 84 ? -2.739 -4.518 9.395 1.00 96.50 84 ARG A CA 1
ATOM 639 C C . ARG A 1 84 ? -2.491 -4.396 7.896 1.00 96.50 84 ARG A C 1
ATOM 641 O O . ARG A 1 84 ? -1.372 -4.644 7.453 1.00 96.50 84 ARG A O 1
ATOM 648 N N . LEU A 1 85 ? -3.492 -3.954 7.131 1.00 94.69 85 LEU A N 1
ATOM 649 C CA . LEU A 1 85 ? -3.365 -3.772 5.686 1.00 94.69 85 LEU A CA 1
ATOM 650 C C . LEU A 1 85 ? -2.261 -2.761 5.350 1.00 94.69 85 LEU A C 1
ATOM 652 O O . LEU A 1 85 ? -1.384 -3.078 4.547 1.00 94.69 85 LEU A O 1
ATOM 656 N N . ALA A 1 86 ? -2.246 -1.605 6.020 1.00 95.62 86 ALA A N 1
ATOM 657 C CA . ALA A 1 86 ? -1.220 -0.580 5.841 1.00 95.62 86 ALA A CA 1
ATOM 658 C C . ALA A 1 86 ? 0.193 -1.106 6.148 1.00 95.62 86 ALA A C 1
ATOM 660 O O . ALA A 1 86 ? 1.117 -0.855 5.379 1.00 95.62 86 ALA A O 1
ATOM 661 N N . ASN A 1 87 ? 0.370 -1.893 7.218 1.00 95.44 87 ASN A N 1
ATOM 662 C CA . ASN A 1 87 ? 1.670 -2.484 7.554 1.00 95.44 87 ASN A CA 1
ATOM 663 C C . ASN A 1 87 ? 2.146 -3.502 6.511 1.00 95.44 87 ASN A C 1
ATOM 665 O O . ASN A 1 87 ? 3.329 -3.497 6.173 1.00 95.44 87 ASN A O 1
ATOM 669 N N . THR A 1 88 ? 1.243 -4.340 5.982 1.00 93.31 88 THR A N 1
ATOM 670 C CA . THR A 1 88 ? 1.584 -5.306 4.917 1.00 93.31 88 THR A CA 1
ATOM 671 C C . THR A 1 88 ? 1.903 -4.645 3.579 1.00 93.31 88 THR A C 1
ATOM 673 O O . THR A 1 88 ? 2.578 -5.251 2.761 1.00 93.31 88 THR A O 1
ATOM 676 N N . ALA A 1 89 ? 1.427 -3.418 3.365 1.00 92.75 89 ALA A N 1
ATOM 677 C CA . ALA A 1 89 ? 1.536 -2.679 2.109 1.00 92.75 89 ALA A CA 1
ATOM 678 C C . ALA A 1 89 ? 2.438 -1.436 2.224 1.00 92.75 89 ALA A C 1
ATOM 680 O O . ALA A 1 89 ? 2.372 -0.515 1.408 1.00 92.75 89 ALA A O 1
ATOM 681 N N . ARG A 1 90 ? 3.252 -1.361 3.283 1.00 90.19 90 ARG A N 1
ATOM 682 C CA . ARG A 1 90 ? 4.098 -0.195 3.552 1.00 90.19 90 ARG A CA 1
ATOM 683 C C . ARG A 1 90 ? 5.156 -0.007 2.464 1.00 90.19 90 ARG A C 1
ATOM 685 O O . ARG A 1 90 ? 5.351 1.124 2.041 1.00 90.19 90 ARG A O 1
ATOM 692 N N . GLY A 1 91 ? 5.757 -1.093 1.975 1.00 87.06 91 GLY A N 1
ATOM 693 C CA . GLY A 1 91 ? 6.799 -1.042 0.947 1.00 87.06 91 GLY A CA 1
ATOM 694 C C . GLY A 1 91 ? 8.006 -0.191 1.364 1.00 87.06 91 GLY A C 1
ATOM 695 O O . GLY A 1 91 ? 8.265 0.003 2.554 1.00 87.06 91 GLY A O 1
ATOM 696 N N . GLU A 1 92 ? 8.740 0.318 0.374 1.00 88.56 92 GLU A N 1
ATOM 697 C CA . GLU A 1 92 ? 9.759 1.350 0.589 1.00 88.56 92 GLU A CA 1
ATOM 698 C C . GLU A 1 92 ? 9.098 2.656 1.044 1.00 88.56 92 GLU A C 1
ATOM 700 O O . GLU A 1 92 ? 8.149 3.138 0.425 1.00 88.56 92 GLU A O 1
ATOM 705 N N . ASP A 1 93 ? 9.637 3.252 2.105 1.00 91.69 93 ASP A N 1
ATOM 706 C CA . ASP A 1 93 ? 9.129 4.499 2.682 1.00 91.69 93 ASP A CA 1
ATOM 707 C C . ASP A 1 93 ? 10.283 5.484 2.946 1.00 91.69 93 ASP A C 1
ATOM 709 O O . ASP A 1 93 ? 10.629 5.728 4.102 1.00 91.69 93 ASP A O 1
ATOM 713 N N . PRO A 1 94 ? 10.928 6.036 1.894 1.00 90.44 94 PRO A N 1
ATOM 714 C CA . PRO A 1 94 ? 12.137 6.855 2.047 1.00 90.44 94 PRO A CA 1
ATOM 715 C C . PRO A 1 94 ? 11.928 8.122 2.883 1.00 90.44 94 PRO A C 1
ATOM 717 O O . PRO A 1 94 ? 12.870 8.632 3.480 1.00 90.44 94 PRO A O 1
ATOM 720 N N . PHE A 1 95 ? 10.692 8.626 2.909 1.00 91.50 95 PHE A N 1
ATOM 721 C CA . PHE A 1 95 ? 10.310 9.855 3.604 1.00 91.50 95 PHE A CA 1
ATOM 722 C C . PHE A 1 95 ? 9.521 9.602 4.898 1.00 91.50 95 PHE A C 1
ATOM 724 O O . PHE A 1 95 ? 9.173 10.557 5.581 1.00 91.50 95 PHE A O 1
ATOM 731 N N . GLY A 1 96 ? 9.220 8.345 5.245 1.00 95.06 96 GLY A N 1
ATOM 732 C CA . GLY A 1 96 ? 8.529 7.981 6.491 1.00 95.06 96 GLY A CA 1
ATOM 733 C C . GLY A 1 96 ? 7.010 8.214 6.519 1.00 95.06 96 GLY A C 1
ATOM 734 O O . GLY A 1 96 ? 6.362 7.882 7.513 1.00 95.06 96 GLY A O 1
ATOM 735 N N . TYR A 1 97 ? 6.404 8.746 5.452 1.00 94.69 97 TYR A N 1
ATOM 736 C CA . TYR A 1 97 ? 4.980 9.108 5.434 1.00 94.69 97 TYR A CA 1
ATOM 737 C C . TYR A 1 97 ? 4.047 7.920 5.659 1.00 94.69 97 TYR A C 1
ATOM 739 O O . TYR A 1 97 ? 2.980 8.059 6.263 1.00 94.69 97 TYR A O 1
ATOM 747 N N . ARG A 1 98 ? 4.423 6.730 5.180 1.00 95.75 98 ARG A N 1
ATOM 748 C CA . ARG A 1 98 ? 3.588 5.537 5.359 1.00 95.75 98 ARG A CA 1
ATOM 749 C C . ARG A 1 98 ? 3.645 5.046 6.802 1.00 95.75 98 ARG A C 1
ATOM 751 O O . ARG A 1 98 ? 2.617 4.637 7.345 1.00 95.75 98 ARG A O 1
ATOM 758 N N . ALA A 1 99 ? 4.809 5.128 7.443 1.00 96.56 99 ALA A N 1
ATOM 759 C CA . ALA A 1 99 ? 4.969 4.845 8.867 1.00 96.56 99 ALA A CA 1
ATOM 760 C C . ALA A 1 99 ? 4.212 5.852 9.756 1.00 96.56 99 ALA A C 1
ATOM 762 O O . ALA A 1 99 ? 3.546 5.455 10.720 1.00 96.56 99 ALA A O 1
ATOM 763 N N . GLU A 1 100 ? 4.247 7.138 9.411 1.00 97.19 100 GLU A N 1
ATOM 764 C CA . GLU A 1 100 ? 3.486 8.179 10.111 1.00 97.19 100 GLU A CA 1
ATOM 765 C C . GLU A 1 100 ? 1.977 7.960 9.987 1.00 97.19 100 GLU A C 1
ATOM 767 O O . GLU A 1 100 ? 1.262 8.003 10.988 1.00 97.19 100 GLU A O 1
ATOM 772 N N . ALA A 1 101 ? 1.479 7.617 8.797 1.00 97.00 101 ALA A N 1
ATOM 773 C CA . ALA A 1 101 ? 0.066 7.302 8.613 1.00 97.00 101 ALA A CA 1
ATOM 774 C C . ALA A 1 101 ? -0.389 6.119 9.488 1.00 97.00 101 ALA A C 1
ATOM 776 O O . ALA A 1 101 ? -1.444 6.192 10.119 1.00 97.00 101 ALA A O 1
ATOM 777 N N . VAL A 1 102 ? 0.416 5.056 9.603 1.00 97.25 102 VAL A N 1
ATOM 778 C CA . VAL A 1 102 ? 0.130 3.937 10.525 1.00 97.25 102 VAL A CA 1
ATOM 779 C C . VAL A 1 102 ? 0.096 4.408 11.982 1.00 97.25 102 VAL A C 1
ATOM 781 O O . VAL A 1 102 ? -0.733 3.946 12.769 1.00 97.25 102 VAL A O 1
ATOM 784 N N . THR A 1 103 ? 0.973 5.338 12.350 1.00 97.31 103 THR A N 1
ATOM 785 C CA . THR A 1 103 ? 1.005 5.925 13.696 1.00 97.31 103 THR A CA 1
ATOM 786 C C . THR A 1 103 ? -0.273 6.708 13.987 1.00 97.31 103 THR A C 1
ATOM 788 O O . THR A 1 103 ? -0.883 6.507 15.036 1.00 97.31 103 THR A O 1
ATOM 791 N N . LEU A 1 104 ? -0.745 7.516 13.034 1.00 96.69 104 LEU A N 1
ATOM 792 C CA . LEU A 1 104 ? -2.017 8.234 13.142 1.00 96.69 104 LEU A CA 1
ATOM 793 C C . LEU A 1 104 ? -3.211 7.281 13.285 1.00 96.69 104 LEU A C 1
ATOM 795 O O . LEU A 1 104 ? -4.098 7.534 14.099 1.00 96.69 104 LEU A O 1
ATOM 799 N N . MET A 1 105 ? -3.222 6.159 12.557 1.00 96.50 105 MET A N 1
ATOM 800 C CA . MET A 1 105 ? -4.274 5.144 12.698 1.00 96.50 105 MET A CA 1
ATOM 801 C C . MET A 1 105 ? -4.312 4.544 14.110 1.00 96.50 105 MET A C 1
ATOM 803 O O . MET A 1 105 ? -5.389 4.400 14.688 1.00 96.50 105 MET A O 1
ATOM 807 N N . ARG A 1 106 ? -3.144 4.223 14.683 1.00 96.50 106 ARG A N 1
ATOM 808 C CA . ARG A 1 106 ? -3.027 3.715 16.063 1.00 96.50 106 ARG A CA 1
ATOM 809 C C . ARG A 1 106 ? -3.465 4.750 17.094 1.00 96.50 106 ARG A C 1
ATOM 811 O O . ARG A 1 106 ? -4.162 4.405 18.044 1.00 96.50 106 ARG A O 1
ATOM 818 N N . LEU A 1 107 ? -3.090 6.013 16.894 1.00 96.50 107 LEU A N 1
ATOM 819 C CA . LEU A 1 107 ? -3.522 7.104 17.763 1.00 96.50 107 LEU A CA 1
ATOM 820 C C . LEU A 1 107 ? -5.049 7.233 17.744 1.00 96.50 107 LEU A C 1
ATOM 822 O O . LEU A 1 107 ? -5.675 7.217 18.800 1.00 96.50 107 LEU A O 1
ATOM 826 N N . ALA A 1 108 ? -5.660 7.274 16.560 1.00 93.94 108 ALA A N 1
ATOM 827 C CA . ALA A 1 108 ? -7.112 7.344 16.423 1.00 93.94 108 ALA A CA 1
ATOM 828 C C . ALA A 1 108 ? -7.824 6.154 17.092 1.00 93.94 108 ALA A C 1
ATOM 830 O O . ALA A 1 108 ? -8.817 6.348 17.788 1.00 93.94 108 ALA A O 1
ATOM 831 N N . GLN A 1 109 ? -7.284 4.938 16.954 1.00 93.94 109 GLN A N 1
ATOM 832 C CA . GLN A 1 109 ? -7.797 3.752 17.646 1.00 93.94 109 GLN A CA 1
ATOM 833 C C . GLN A 1 109 ? -7.753 3.905 19.175 1.00 93.94 109 GLN A C 1
ATOM 835 O O . GLN A 1 109 ? -8.688 3.492 19.856 1.00 93.94 109 GLN A O 1
ATOM 840 N N . SER A 1 110 ? -6.679 4.488 19.717 1.00 94.38 110 SER A N 1
ATOM 841 C CA . SER A 1 110 ? -6.528 4.700 21.163 1.00 94.38 110 SER A CA 1
ATOM 842 C C . SER A 1 110 ? -7.495 5.741 21.731 1.00 94.38 110 SER A C 1
ATOM 844 O O . SER A 1 110 ? -7.887 5.626 22.884 1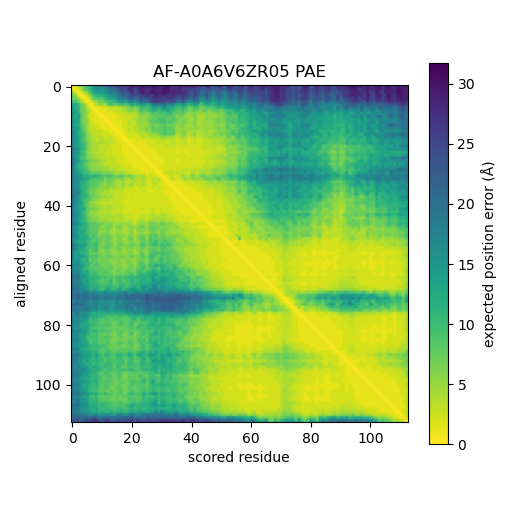.00 94.38 110 SER A O 1
ATOM 846 N N . LEU A 1 111 ? -7.895 6.722 20.918 1.00 90.81 111 LEU A N 1
ATOM 847 C CA . LEU A 1 111 ? -8.820 7.791 21.308 1.00 90.81 111 LEU A CA 1
ATOM 848 C C . LEU A 1 111 ? -10.294 7.368 21.229 1.00 90.81 111 LEU A C 1
ATOM 850 O O . LEU A 1 111 ? -11.146 8.015 21.825 1.00 90.81 111 LEU A O 1
ATOM 854 N N . GLY A 1 112 ? -10.600 6.325 20.454 1.00 78.69 112 GLY A N 1
ATOM 855 C CA . GLY A 1 112 ? -11.954 5.794 20.275 1.00 78.69 112 GLY A CA 1
ATOM 856 C C . GLY A 1 112 ? -12.336 4.670 21.244 1.00 78.69 112 GLY A C 1
ATOM 857 O O . GLY A 1 112 ? -13.384 4.056 21.050 1.00 78.69 112 GLY A O 1
ATOM 858 N N . ARG A 1 113 ? -11.480 4.363 22.224 1.00 58.69 113 ARG A N 1
ATOM 859 C CA . ARG A 1 113 ? -11.752 3.436 23.333 1.00 58.69 113 ARG A CA 1
ATOM 860 C C . ARG A 1 113 ? -12.091 4.217 24.592 1.00 58.69 113 ARG A C 1
ATOM 862 O O . ARG A 1 113 ? -12.949 3.711 25.343 1.00 58.69 113 ARG A O 1
#

pLDDT: mean 85.93, std 13.18, range [31.2, 97.31]

Secondary structure (DSSP, 8-state):
--SSS--HHHHHHHHHHHHHHHHHHHHHHH--HHHHHHHHHHHHHHHHHHHHHHHHHHHHHHHHHHHTTT-TTSTT--HHHHHHHHHHT----TTSHHHHHHHHHHHHHHHT-